Protein AF-A0A354X0E5-F1 (afdb_monomer_lite)

Structure (mmCIF, N/CA/C/O backbone):
data_AF-A0A354X0E5-F1
#
_entry.id   AF-A0A354X0E5-F1
#
loop_
_atom_site.group_PDB
_atom_site.id
_atom_site.type_symbol
_atom_site.label_atom_id
_atom_site.label_alt_id
_atom_site.label_comp_id
_atom_site.label_asym_id
_atom_site.label_entity_id
_atom_site.label_seq_id
_atom_site.pdbx_PDB_ins_code
_atom_site.Cartn_x
_atom_site.Cartn_y
_atom_site.Cartn_z
_atom_site.occupancy
_atom_site.B_iso_or_equiv
_atom_site.auth_seq_id
_atom_site.auth_comp_id
_atom_site.auth_asym_id
_atom_site.auth_atom_id
_atom_site.pdbx_PDB_model_num
ATOM 1 N N . ALA A 1 1 ? -21.606 -10.230 4.365 1.00 94.19 1 ALA A N 1
ATOM 2 C CA . ALA A 1 1 ? -21.604 -9.559 5.684 1.00 94.19 1 ALA A CA 1
ATOM 3 C C . ALA A 1 1 ? -23.021 -9.266 6.196 1.00 94.19 1 ALA A C 1
ATOM 5 O O . ALA A 1 1 ? -23.447 -9.938 7.123 1.00 94.19 1 ALA A O 1
ATOM 6 N N . LYS A 1 2 ? -23.786 -8.351 5.573 1.00 97.00 2 LYS A N 1
ATOM 7 C CA . LYS A 1 2 ? -25.118 -7.911 6.057 1.00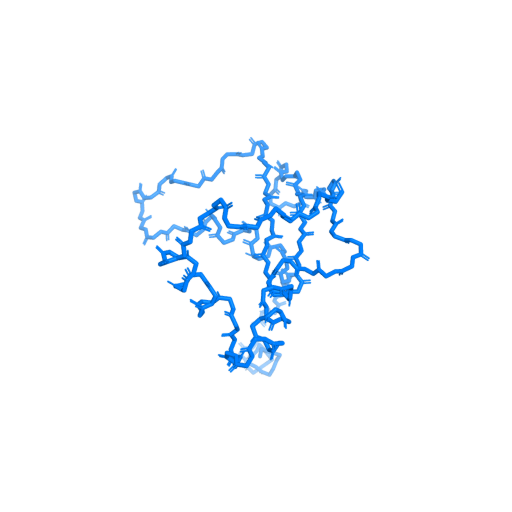 97.00 2 LYS A CA 1
ATOM 8 C C . LYS A 1 2 ? -26.117 -9.050 6.332 1.00 97.00 2 LYS A C 1
ATOM 10 O O . LYS A 1 2 ? -26.686 -9.103 7.415 1.00 97.00 2 LYS A O 1
ATOM 15 N N . GLY A 1 3 ? -26.274 -9.99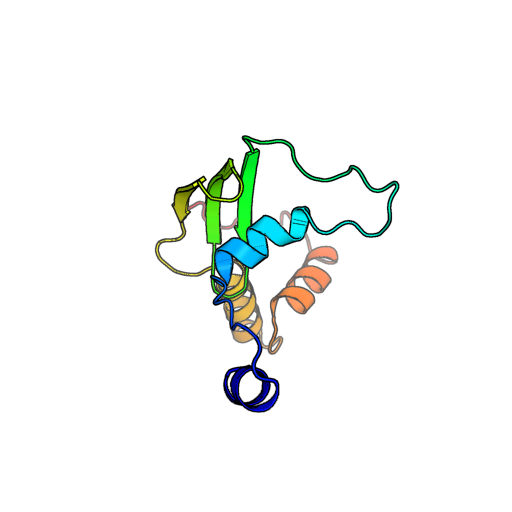0 5.393 1.00 98.12 3 GLY A N 1
ATOM 16 C CA . GLY A 1 3 ? -27.178 -11.137 5.570 1.00 98.12 3 GLY A CA 1
ATOM 17 C C . GLY A 1 3 ? -26.808 -12.038 6.755 1.00 98.12 3 GLY A C 1
ATOM 18 O O . GLY A 1 3 ? -27.683 -12.428 7.518 1.00 98.12 3 GLY A O 1
ATOM 19 N N . PHE A 1 4 ? -25.512 -12.300 6.963 1.00 97.62 4 PHE A N 1
ATOM 20 C CA . PHE A 1 4 ? -25.031 -13.088 8.105 1.00 97.62 4 PHE A CA 1
ATOM 21 C C . PHE A 1 4 ? -25.298 -12.392 9.442 1.00 97.62 4 PHE A C 1
ATOM 23 O O . PHE A 1 4 ? -25.820 -13.026 10.352 1.00 97.62 4 PHE A O 1
ATOM 30 N N . ALA A 1 5 ? -24.993 -11.095 9.548 1.00 98.19 5 ALA A N 1
ATOM 31 C CA . ALA A 1 5 ? -25.243 -10.329 10.768 1.00 98.19 5 ALA A CA 1
ATOM 32 C C . ALA A 1 5 ? -26.737 -10.321 11.137 1.00 98.19 5 ALA A C 1
ATOM 34 O O . ALA A 1 5 ? -27.096 -10.576 12.285 1.00 98.19 5 ALA A O 1
ATOM 35 N N . SER A 1 6 ? -27.606 -10.126 10.137 1.00 98.06 6 SER A N 1
ATOM 36 C CA . SER A 1 6 ? -29.059 -10.162 10.322 1.00 98.06 6 SER A CA 1
ATOM 37 C C . SER A 1 6 ? -29.567 -11.540 10.750 1.00 98.06 6 SER A C 1
ATOM 39 O O . SER A 1 6 ? -30.406 -11.612 11.639 1.00 98.06 6 SER A O 1
ATOM 41 N N . ALA A 1 7 ? -29.084 -12.626 10.138 1.00 98.44 7 ALA A N 1
ATOM 42 C CA . ALA A 1 7 ? -29.526 -13.980 10.475 1.00 98.44 7 ALA A CA 1
ATOM 43 C C . ALA A 1 7 ? -29.075 -14.407 11.883 1.00 98.44 7 ALA A C 1
ATOM 45 O O . ALA A 1 7 ? -29.813 -15.071 12.607 1.00 98.44 7 ALA A O 1
ATOM 46 N N . LEU A 1 8 ? -27.867 -14.004 12.280 1.00 98.12 8 LEU A N 1
ATOM 47 C CA . LEU A 1 8 ? -27.259 -14.368 13.560 1.00 98.12 8 LEU A CA 1
ATOM 48 C C . LEU A 1 8 ? -27.626 -13.420 14.709 1.00 98.12 8 LEU A C 1
ATOM 50 O O . LEU A 1 8 ? -27.247 -13.692 15.842 1.00 98.12 8 LEU A O 1
ATOM 54 N N . HIS A 1 9 ? -28.362 -12.335 14.440 1.00 97.38 9 HIS A N 1
ATOM 55 C CA . HIS A 1 9 ? -28.704 -11.301 15.426 1.00 97.38 9 HIS A CA 1
ATOM 56 C C . HIS A 1 9 ? -27.465 -10.703 16.118 1.00 97.38 9 HIS A C 1
ATOM 58 O O . HIS A 1 9 ? -27.484 -10.406 17.312 1.00 97.38 9 HIS A O 1
ATOM 64 N N . ILE A 1 10 ? -26.380 -10.525 15.359 1.00 98.19 10 ILE A N 1
ATOM 65 C CA . ILE A 1 10 ? -25.129 -9.931 15.846 1.00 98.19 10 ILE A CA 1
ATOM 66 C C . ILE A 1 10 ? -24.894 -8.550 15.222 1.00 98.19 10 ILE A C 1
ATOM 68 O O . ILE A 1 10 ? -25.344 -8.300 14.099 1.00 98.19 10 ILE A O 1
ATOM 72 N N . PRO A 1 11 ? -24.164 -7.651 15.908 1.00 97.75 11 PRO A N 1
ATOM 73 C CA . PRO A 1 11 ? -23.789 -6.360 15.346 1.00 97.75 11 PRO A CA 1
ATOM 74 C C . PRO A 1 11 ? -22.961 -6.499 14.062 1.00 97.75 11 PRO A C 1
ATOM 76 O O . PRO A 1 11 ? -22.126 -7.395 13.934 1.00 97.75 11 PRO A O 1
ATOM 79 N N . LEU A 1 12 ? -23.157 -5.566 13.129 1.00 97.69 12 LEU A N 1
ATOM 80 C CA . LEU A 1 12 ? -22.293 -5.380 11.966 1.00 97.69 12 LEU A CA 1
ATOM 81 C C . LEU A 1 12 ? -21.421 -4.143 12.189 1.00 97.69 12 LEU A C 1
ATOM 83 O O . LEU A 1 12 ? -21.952 -3.062 12.426 1.00 97.69 12 LEU A O 1
ATOM 87 N N . ILE A 1 13 ? -20.103 -4.303 12.071 1.00 96.06 13 ILE A N 1
ATOM 88 C CA . ILE A 1 13 ? -19.138 -3.201 12.143 1.00 96.06 13 ILE A CA 1
ATOM 89 C C . ILE A 1 13 ? -18.621 -2.928 10.732 1.00 96.06 13 ILE A C 1
ATOM 91 O O . ILE A 1 13 ? -18.112 -3.830 10.065 1.00 96.06 13 ILE A O 1
ATOM 95 N N . GLU A 1 14 ? -18.778 -1.692 10.268 1.00 95.38 14 GLU A N 1
ATOM 96 C CA . GLU A 1 14 ? -18.210 -1.239 9.001 1.00 95.38 14 GLU A CA 1
ATOM 97 C C . GLU A 1 14 ? -16.742 -0.854 9.196 1.00 95.38 14 GLU A C 1
ATOM 99 O O . GLU A 1 14 ? -16.369 -0.266 10.209 1.00 95.38 14 GLU A O 1
ATOM 104 N N . VAL A 1 15 ? -15.901 -1.202 8.223 1.00 94.62 15 VAL A N 1
ATOM 105 C CA . VAL A 1 15 ? -14.455 -0.976 8.291 1.00 94.62 15 VAL A CA 1
ATOM 106 C C . VAL A 1 15 ? -14.019 -0.210 7.052 1.00 94.62 15 VAL A C 1
ATOM 108 O O . VAL A 1 15 ? -14.321 -0.606 5.924 1.00 94.62 15 VAL A O 1
ATOM 111 N N . ASN A 1 16 ? -13.286 0.883 7.257 1.00 94.75 16 ASN A N 1
ATOM 112 C CA . ASN A 1 16 ? -12.649 1.607 6.167 1.00 94.75 16 ASN A CA 1
ATOM 113 C C . ASN A 1 16 ? -11.475 0.781 5.615 1.00 94.75 16 ASN A C 1
ATOM 115 O O . ASN A 1 16 ? -10.569 0.396 6.354 1.00 94.75 16 ASN A O 1
ATOM 119 N N . HIS A 1 17 ? -11.483 0.539 4.303 1.00 94.44 17 HIS A N 1
ATOM 120 C CA . HIS A 1 17 ? -10.484 -0.280 3.617 1.00 94.44 17 HIS A CA 1
ATOM 121 C C . HIS A 1 17 ? -9.037 0.194 3.840 1.00 94.44 17 HIS A C 1
ATOM 123 O O . HIS A 1 17 ? -8.160 -0.625 4.097 1.00 94.44 17 HIS A O 1
ATOM 129 N N . LEU A 1 18 ? -8.782 1.506 3.777 1.00 93.94 18 LEU A N 1
ATOM 130 C CA . LEU A 1 18 ? -7.431 2.062 3.909 1.00 93.94 18 LEU A CA 1
ATOM 131 C C . LEU A 1 18 ? -6.961 2.084 5.362 1.00 93.94 18 LEU A C 1
ATOM 133 O O . LEU A 1 18 ? -5.807 1.766 5.632 1.00 93.94 18 LEU A O 1
ATOM 137 N N . GLN A 1 19 ? -7.861 2.370 6.307 1.00 94.69 19 GLN A N 1
ATOM 138 C CA . GLN A 1 19 ? -7.538 2.238 7.731 1.00 94.69 19 GLN A CA 1
ATOM 139 C C . GLN A 1 19 ? -7.184 0.789 8.077 1.00 94.69 19 GLN A C 1
ATOM 141 O O . GLN A 1 19 ? -6.236 0.561 8.821 1.00 94.69 19 GLN A O 1
ATOM 146 N N . ALA A 1 20 ? -7.882 -0.193 7.496 1.00 95.06 20 ALA A N 1
ATOM 147 C CA . ALA A 1 20 ? -7.551 -1.602 7.686 1.00 95.06 20 ALA A CA 1
ATOM 148 C C . ALA A 1 20 ? -6.150 -1.956 7.157 1.00 95.06 20 ALA A C 1
ATOM 150 O O . ALA A 1 20 ? -5.433 -2.688 7.832 1.00 95.06 20 ALA A O 1
ATOM 151 N N . HIS A 1 21 ? -5.725 -1.405 6.011 1.00 96.06 21 HIS A N 1
ATOM 152 C CA . HIS A 1 21 ? -4.351 -1.583 5.507 1.00 96.06 21 HIS A CA 1
ATOM 153 C C . HIS A 1 21 ? -3.301 -1.038 6.474 1.00 96.06 21 HIS A C 1
ATOM 155 O O . HIS A 1 21 ? -2.315 -1.712 6.758 1.00 96.06 21 HIS A O 1
ATOM 161 N N . VAL A 1 22 ? -3.518 0.159 7.026 1.00 96.31 22 VAL A N 1
ATOM 162 C CA . VAL A 1 22 ? -2.607 0.735 8.028 1.00 96.31 22 VAL A CA 1
ATOM 163 C C . VAL A 1 22 ? -2.574 -0.142 9.282 1.00 96.31 22 VAL A C 1
ATOM 165 O O . VAL A 1 22 ? -1.497 -0.492 9.767 1.00 96.31 22 VAL A O 1
ATOM 168 N N . LEU A 1 23 ? -3.746 -0.539 9.784 1.00 95.94 23 LEU A N 1
ATOM 169 C CA . LEU A 1 23 ? -3.886 -1.315 11.016 1.00 95.94 23 LEU A CA 1
ATOM 170 C C . LEU A 1 23 ? -3.482 -2.787 10.876 1.00 95.94 23 LEU A C 1
ATOM 172 O O . LEU A 1 23 ? -3.307 -3.450 11.894 1.00 95.94 23 LEU A O 1
ATOM 176 N N . ALA A 1 24 ? -3.262 -3.295 9.661 1.00 95.19 24 ALA A N 1
ATOM 177 C CA . ALA A 1 24 ? -2.743 -4.645 9.448 1.00 95.19 24 ALA A CA 1
ATOM 178 C C . ALA A 1 24 ? -1.388 -4.864 10.147 1.00 95.19 24 ALA A C 1
ATOM 180 O O . ALA A 1 24 ? -1.134 -5.951 10.653 1.00 95.19 24 ALA A O 1
ATOM 181 N N . HIS A 1 25 ? -0.573 -3.810 10.282 1.00 94.62 25 HIS A N 1
ATOM 182 C CA . HIS A 1 25 ? 0.694 -3.834 11.028 1.00 94.62 25 HIS A CA 1
ATOM 183 C C . HIS A 1 25 ? 0.525 -4.089 12.535 1.00 94.62 25 HIS A C 1
ATOM 185 O O . HIS A 1 25 ? 1.517 -4.294 13.226 1.00 94.62 25 HIS A O 1
ATOM 191 N N . PHE A 1 26 ? -0.705 -4.033 13.058 1.00 95.31 26 PHE A N 1
ATOM 192 C CA . PHE A 1 26 ? -1.031 -4.324 14.456 1.00 95.31 26 PHE A CA 1
ATOM 193 C C . PHE A 1 26 ? -1.543 -5.753 14.674 1.00 95.31 26 PHE A C 1
ATOM 195 O O . PHE A 1 26 ? -1.807 -6.131 15.817 1.00 95.31 26 PHE A O 1
ATOM 202 N N . ILE A 1 27 ? -1.696 -6.548 13.608 1.00 95.00 27 ILE A N 1
ATOM 203 C CA . ILE A 1 27 ? -2.012 -7.972 13.728 1.00 95.00 27 ILE A CA 1
ATOM 204 C C . ILE A 1 27 ? -0.792 -8.668 14.329 1.00 95.00 27 ILE A C 1
ATOM 206 O O . ILE A 1 27 ? 0.319 -8.515 13.830 1.00 95.00 27 ILE A O 1
ATOM 210 N N . LYS A 1 28 ? -1.018 -9.410 15.413 1.00 95.38 28 LYS A N 1
ATOM 211 C CA . LYS A 1 28 ? 0.000 -10.233 16.061 1.00 95.38 28 LYS A CA 1
ATOM 212 C C . LYS A 1 28 ? -0.035 -11.640 15.491 1.00 95.38 28 LYS A C 1
ATOM 214 O O . LYS A 1 28 ? -1.118 -12.225 15.417 1.00 95.38 28 LYS A O 1
ATOM 219 N N . GLU A 1 29 ? 1.120 -12.183 15.129 1.00 93.25 29 GLU A N 1
ATOM 220 C CA . GLU A 1 29 ? 1.215 -13.586 14.702 1.00 93.25 29 GLU A CA 1
ATOM 221 C C . GLU A 1 29 ? 1.054 -14.551 15.887 1.00 93.25 29 GLU A C 1
ATOM 223 O O . GLU A 1 29 ? 0.379 -15.576 15.772 1.00 93.25 29 GLU A O 1
ATOM 228 N N . ASP A 1 30 ? 1.599 -14.186 17.049 1.00 95.12 30 ASP A N 1
ATOM 229 C CA . ASP A 1 30 ? 1.447 -14.911 18.308 1.00 95.12 30 ASP A CA 1
ATOM 230 C C . ASP A 1 30 ? 1.463 -13.962 19.527 1.00 95.12 30 ASP A C 1
ATOM 232 O O . ASP A 1 30 ? 1.458 -12.736 19.398 1.00 95.12 30 ASP A O 1
ATOM 236 N N . ALA A 1 31 ? 1.407 -14.520 20.741 1.00 92.94 31 ALA A N 1
ATOM 237 C CA . ALA A 1 31 ? 1.369 -13.729 21.974 1.00 92.94 31 ALA A CA 1
ATOM 238 C C . ALA A 1 31 ? 2.677 -12.959 22.255 1.00 92.94 31 ALA A C 1
ATOM 240 O O . ALA A 1 31 ? 2.646 -11.927 22.934 1.00 92.94 31 ALA A O 1
ATOM 241 N N . GLU A 1 32 ? 3.799 -13.445 21.727 1.00 95.38 32 GLU A N 1
ATOM 242 C CA . GLU A 1 32 ? 5.141 -12.903 21.935 1.00 95.38 32 GLU A CA 1
ATOM 243 C C . GLU A 1 32 ? 5.535 -11.889 20.851 1.00 95.38 32 GLU A C 1
ATOM 245 O O . GLU A 1 32 ? 6.479 -11.122 21.041 1.00 95.38 32 GLU A O 1
ATOM 250 N N . ASP A 1 33 ? 4.787 -11.814 19.749 1.00 95.06 33 ASP A N 1
ATOM 251 C CA . ASP A 1 33 ? 4.939 -10.777 18.736 1.00 95.06 33 ASP A CA 1
ATOM 252 C C . ASP A 1 33 ? 4.650 -9.381 19.327 1.00 95.06 33 ASP A C 1
ATOM 254 O O . ASP A 1 33 ? 3.535 -9.040 19.746 1.00 95.06 33 ASP A O 1
ATOM 258 N N . GLN A 1 34 ? 5.702 -8.564 19.370 1.00 93.19 34 GLN A N 1
ATOM 259 C CA . GLN A 1 34 ? 5.684 -7.166 19.803 1.00 93.19 34 GLN A CA 1
ATOM 260 C C . GLN A 1 34 ? 6.232 -6.226 18.716 1.00 93.19 34 GLN A C 1
ATOM 262 O O . GLN A 1 34 ? 6.671 -5.116 19.025 1.00 93.19 34 GLN A O 1
ATOM 267 N N . ASN A 1 35 ? 6.253 -6.658 17.450 1.00 94.12 35 ASN A N 1
ATOM 268 C CA . ASN A 1 35 ? 6.843 -5.904 16.339 1.00 94.12 35 ASN A CA 1
ATOM 269 C C . ASN A 1 35 ? 5.903 -4.830 15.752 1.00 94.12 35 ASN A C 1
ATOM 271 O O . ASN A 1 35 ? 6.132 -4.298 14.666 1.00 94.12 35 ASN A O 1
ATOM 275 N N . GLN A 1 36 ? 4.826 -4.496 16.458 1.00 95.75 36 GLN A N 1
ATOM 276 C CA . GLN A 1 36 ? 3.872 -3.491 16.009 1.00 95.75 36 GLN A CA 1
ATOM 277 C C . GLN A 1 36 ? 4.484 -2.084 16.146 1.00 95.75 36 GLN A C 1
ATOM 279 O O . GLN A 1 36 ? 5.162 -1.787 17.139 1.00 95.75 36 GLN A O 1
ATOM 284 N N . PRO A 1 37 ? 4.235 -1.177 15.185 1.00 96.00 37 PRO A N 1
ATOM 285 C CA . PRO A 1 37 ? 4.759 0.178 15.252 1.00 96.00 37 PRO A CA 1
ATOM 286 C C . PRO A 1 37 ? 4.167 0.936 16.446 1.00 96.00 37 PRO A C 1
ATOM 288 O O . PRO A 1 37 ? 2.982 0.828 16.768 1.00 96.00 37 PRO A O 1
ATOM 291 N N . ARG A 1 38 ? 4.994 1.754 17.102 1.00 97.00 38 ARG A N 1
ATOM 292 C CA . ARG A 1 38 ? 4.530 2.660 18.161 1.00 97.00 38 ARG A CA 1
ATOM 293 C C . ARG A 1 38 ? 4.014 3.954 17.550 1.00 97.00 38 ARG A C 1
ATOM 295 O O . ARG A 1 38 ? 4.626 4.491 16.633 1.00 97.00 38 ARG A O 1
ATOM 302 N N . PHE A 1 39 ? 2.922 4.477 18.093 1.00 97.06 39 PHE A N 1
ATOM 303 C CA . PHE A 1 39 ? 2.434 5.798 17.714 1.00 97.06 39 PHE A CA 1
ATOM 304 C C . PHE A 1 39 ? 3.304 6.929 18.311 1.00 97.06 39 PHE A C 1
ATOM 306 O O . PHE A 1 39 ? 3.817 6.768 19.423 1.00 97.06 39 PHE A O 1
ATOM 313 N N . PRO A 1 40 ? 3.403 8.093 17.639 1.00 97.69 40 PRO A N 1
ATOM 314 C CA . PRO A 1 40 ? 3.019 8.303 16.246 1.00 97.69 40 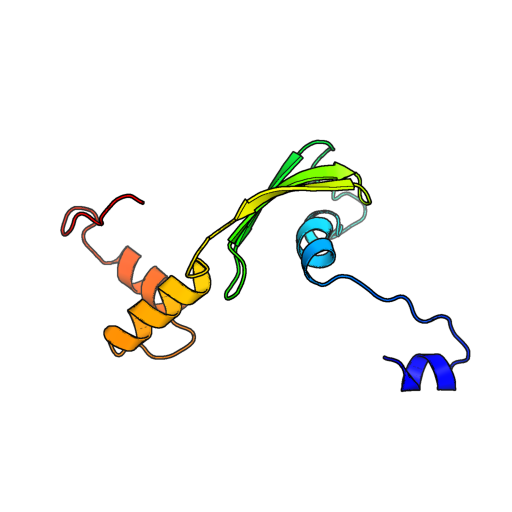PRO A CA 1
ATOM 315 C C . PRO A 1 40 ? 4.042 7.671 15.287 1.00 97.69 40 PRO A C 1
ATOM 317 O O . PRO A 1 40 ? 5.236 7.650 15.582 1.00 97.69 40 PRO A O 1
ATOM 320 N N . PHE A 1 41 ? 3.594 7.211 14.119 1.00 97.81 41 PHE A N 1
ATOM 321 C CA . PHE A 1 41 ? 4.487 6.724 13.061 1.00 97.81 41 PHE A CA 1
ATOM 322 C C . PHE A 1 41 ? 4.064 7.215 11.677 1.00 97.81 41 PHE A C 1
ATOM 324 O O . PHE A 1 41 ? 2.937 7.666 11.468 1.00 97.81 41 PHE A O 1
ATOM 331 N N . LEU A 1 42 ? 4.993 7.128 10.725 1.00 97.81 42 LEU A N 1
ATOM 332 C CA . LEU A 1 42 ? 4.738 7.424 9.322 1.00 97.81 42 LEU A CA 1
ATOM 333 C C . LEU A 1 42 ? 4.411 6.127 8.580 1.00 97.81 42 LEU A C 1
ATOM 335 O O . LEU A 1 42 ? 5.180 5.170 8.643 1.00 97.81 42 LEU A O 1
ATOM 339 N N . CYS A 1 43 ? 3.291 6.102 7.866 1.00 97.62 43 CYS A N 1
ATOM 340 C CA . CYS A 1 43 ? 2.886 4.988 7.022 1.00 97.62 43 CYS A CA 1
ATOM 341 C C . CYS A 1 43 ? 2.969 5.398 5.552 1.00 97.62 43 CYS A C 1
ATOM 343 O O . CYS A 1 43 ? 2.382 6.402 5.144 1.00 97.62 43 CYS A O 1
ATOM 345 N N . LEU A 1 44 ? 3.688 4.605 4.760 1.00 97.62 44 LEU A N 1
ATOM 346 C CA . LEU A 1 44 ? 3.657 4.682 3.307 1.00 97.62 44 LEU A CA 1
ATOM 347 C C . LEU A 1 44 ? 2.673 3.620 2.800 1.00 97.62 44 LEU A C 1
ATOM 349 O O . LEU A 1 44 ? 2.982 2.430 2.802 1.00 97.62 44 LEU A O 1
ATOM 353 N N . LEU A 1 45 ? 1.482 4.048 2.385 1.00 97.00 45 LEU A N 1
ATOM 354 C CA . LEU A 1 45 ? 0.452 3.163 1.850 1.00 97.00 45 LEU A CA 1
ATOM 355 C C . LEU A 1 45 ? 0.598 3.108 0.330 1.00 97.00 45 LEU A C 1
ATOM 357 O O . LEU A 1 45 ? 0.235 4.058 -0.366 1.00 97.00 45 LEU A O 1
ATOM 361 N N . VAL A 1 46 ? 1.120 1.989 -0.175 1.00 96.19 46 VAL A N 1
ATOM 362 C CA . VAL A 1 46 ? 1.309 1.740 -1.610 1.00 96.19 46 VAL A CA 1
ATOM 363 C C . VAL A 1 46 ? 0.568 0.475 -2.014 1.00 96.19 46 VAL A C 1
ATOM 365 O O . VAL A 1 46 ? 0.835 -0.606 -1.499 1.00 96.19 46 VAL A O 1
ATOM 368 N N . SER A 1 47 ? -0.366 0.611 -2.947 1.00 93.06 47 SER A N 1
ATOM 369 C CA . SER A 1 47 ? -1.138 -0.489 -3.520 1.00 93.06 47 SER A CA 1
ATOM 370 C C . SER A 1 47 ? -1.317 -0.282 -5.029 1.00 93.06 47 SER A C 1
ATOM 372 O O . SER A 1 47 ? -0.768 0.655 -5.613 1.00 93.06 47 SER A O 1
ATOM 374 N N . GLY A 1 48 ? -2.116 -1.142 -5.666 1.00 92.00 48 GLY A N 1
ATOM 375 C CA . GLY A 1 48 ? -2.550 -0.935 -7.049 1.00 92.00 48 GLY A CA 1
ATOM 376 C C . GLY A 1 48 ? -3.344 0.357 -7.260 1.00 92.00 48 GLY A C 1
ATOM 377 O O . GLY A 1 48 ? -3.253 0.930 -8.330 1.00 92.00 48 GLY A O 1
ATOM 378 N N . GLY A 1 49 ? -4.089 0.833 -6.256 1.00 93.50 49 GLY A N 1
ATOM 379 C CA . GLY A 1 49 ? -4.975 2.001 -6.385 1.00 93.50 49 GLY A CA 1
ATOM 380 C C . GLY A 1 49 ? -4.669 3.150 -5.427 1.00 93.50 49 GLY A C 1
ATOM 381 O O . GLY A 1 49 ? -5.392 4.142 -5.407 1.00 93.50 49 GLY A O 1
ATOM 382 N N . ASN A 1 50 ? -3.635 3.027 -4.592 1.00 96.56 50 ASN A N 1
ATOM 383 C CA . ASN A 1 50 ? -3.303 4.033 -3.593 1.00 96.56 50 ASN A CA 1
ATOM 384 C C . ASN A 1 50 ? -1.794 4.250 -3.514 1.00 96.56 50 ASN A C 1
ATOM 386 O O . ASN A 1 50 ? -0.997 3.317 -3.577 1.00 96.56 50 ASN A O 1
ATOM 390 N N . SER A 1 51 ? -1.397 5.504 -3.348 1.00 97.12 51 SER A N 1
ATOM 391 C CA . SER A 1 51 ? -0.027 5.903 -3.032 1.00 97.12 51 SER A CA 1
ATOM 392 C C . SER A 1 51 ? -0.111 7.130 -2.138 1.00 97.12 51 SER A C 1
ATOM 394 O O . SER A 1 51 ? -0.406 8.222 -2.619 1.00 97.12 51 SER A O 1
ATOM 396 N N . GLN A 1 52 ? 0.024 6.919 -0.828 1.00 97.69 52 GLN A N 1
ATOM 397 C CA . GLN A 1 52 ? -0.212 7.926 0.207 1.00 97.69 52 GLN A CA 1
ATOM 398 C C . GLN A 1 52 ? 0.870 7.883 1.287 1.00 97.69 52 GLN A C 1
ATOM 400 O O . GLN A 1 52 ? 1.364 6.817 1.649 1.00 97.69 52 GLN A O 1
ATOM 405 N N . ILE A 1 53 ? 1.188 9.052 1.836 1.00 98.06 53 ILE A N 1
ATOM 406 C CA . ILE A 1 53 ? 2.009 9.227 3.031 1.00 98.06 53 ILE A CA 1
ATOM 407 C C . ILE A 1 53 ? 1.079 9.686 4.151 1.00 98.06 53 ILE A C 1
ATOM 409 O O . ILE A 1 53 ? 0.424 10.725 4.036 1.00 98.06 53 ILE A O 1
ATOM 413 N N . ILE A 1 54 ? 1.017 8.907 5.227 1.00 98.31 54 ILE A N 1
ATOM 414 C CA . ILE A 1 54 ? 0.045 9.074 6.307 1.00 98.31 54 ILE A CA 1
ATOM 415 C C . ILE A 1 54 ? 0.784 9.202 7.638 1.00 98.31 54 ILE A C 1
ATOM 417 O O . ILE A 1 54 ? 1.588 8.341 7.992 1.00 98.31 54 ILE A O 1
ATOM 421 N N . VAL A 1 55 ? 0.497 10.256 8.400 1.00 98.44 55 VAL A N 1
ATOM 422 C CA . VAL A 1 55 ? 0.914 10.383 9.801 1.00 98.44 55 VAL A CA 1
ATOM 423 C C . VAL A 1 55 ? -0.132 9.700 10.669 1.00 98.44 55 VAL A C 1
ATOM 425 O O . VAL A 1 55 ? -1.271 10.151 10.765 1.00 98.44 55 VAL A O 1
ATOM 428 N N . VAL A 1 56 ? 0.254 8.603 11.309 1.00 98.19 56 VAL A N 1
ATOM 429 C CA . VAL A 1 56 ? -0.628 7.785 12.140 1.00 98.19 56 VAL A CA 1
ATOM 430 C C . VAL A 1 56 ? -0.355 8.121 13.601 1.00 98.19 56 VAL A C 1
ATOM 432 O O . VAL A 1 56 ? 0.664 7.715 14.159 1.00 98.19 56 VAL A O 1
ATOM 435 N N . LYS A 1 57 ? -1.251 8.884 14.229 1.00 98.19 57 LYS A N 1
ATOM 436 C CA . LYS A 1 57 ? -1.111 9.329 15.627 1.00 98.19 57 LYS A CA 1
ATOM 437 C C . LYS A 1 57 ? -1.794 8.388 16.611 1.00 98.19 57 LYS A C 1
ATOM 439 O O . LYS A 1 57 ? -1.375 8.288 17.759 1.00 98.19 57 LYS A O 1
ATOM 444 N N . SER A 1 58 ? -2.844 7.703 16.172 1.00 96.94 58 SER A N 1
ATOM 445 C CA . SER A 1 58 ? -3.518 6.645 16.922 1.00 96.94 58 SER A CA 1
ATOM 446 C C . SER A 1 58 ? -4.303 5.743 15.967 1.00 96.94 58 SER A C 1
ATOM 448 O O . SER A 1 58 ? -4.353 5.990 14.763 1.00 96.94 58 SER A O 1
ATOM 450 N N . VAL A 1 59 ? -4.979 4.725 16.503 1.00 94.62 59 VAL A N 1
ATOM 451 C CA . VAL A 1 59 ? -5.904 3.886 15.720 1.00 94.62 59 VAL A CA 1
ATOM 452 C C . VAL A 1 59 ? -7.101 4.663 15.150 1.00 94.62 59 VAL A C 1
ATOM 454 O O . VAL A 1 59 ? -7.739 4.180 14.219 1.00 94.62 59 VAL A O 1
ATOM 457 N N . TYR A 1 60 ? -7.402 5.853 15.685 1.00 93.88 60 TYR A N 1
ATOM 458 C CA . TYR A 1 60 ? -8.531 6.692 15.263 1.00 93.88 60 TYR A CA 1
ATOM 459 C C . TYR A 1 60 ? -8.103 7.977 14.543 1.00 93.88 60 TYR A C 1
ATOM 461 O O . TYR A 1 60 ? -8.926 8.597 13.875 1.00 93.88 60 TYR A O 1
ATOM 469 N N . GLU A 1 61 ? -6.838 8.385 14.673 1.00 97.00 61 GLU A N 1
ATOM 470 C CA . GLU A 1 61 ? -6.324 9.648 14.138 1.00 97.00 61 GLU A CA 1
ATOM 471 C C . GLU A 1 61 ? -5.186 9.377 13.148 1.00 97.00 61 GLU A C 1
ATOM 473 O O . GLU A 1 61 ? -4.075 8.989 13.530 1.00 97.00 61 GLU A O 1
ATOM 478 N N . MET A 1 62 ? -5.497 9.567 11.865 1.00 97.38 62 MET A N 1
ATOM 479 C CA . MET A 1 62 ? -4.613 9.320 10.729 1.00 97.38 62 MET A CA 1
ATOM 480 C C . MET A 1 62 ? -4.732 10.481 9.742 1.00 97.38 62 MET A C 1
ATOM 482 O O . MET A 1 62 ? -5.795 10.679 9.154 1.00 97.38 62 MET A O 1
ATOM 486 N N . ASP A 1 63 ? -3.643 11.216 9.540 1.00 97.88 63 ASP A N 1
ATOM 487 C CA . ASP A 1 63 ? -3.606 12.383 8.660 1.00 97.88 63 ASP A CA 1
ATOM 488 C C . ASP A 1 63 ? -2.846 12.052 7.376 1.00 97.88 63 ASP A C 1
ATOM 490 O O . ASP A 1 63 ? -1.660 11.723 7.411 1.00 97.88 63 ASP A O 1
ATOM 494 N N . ILE A 1 64 ? -3.505 12.162 6.222 1.00 97.56 64 ILE A N 1
ATOM 495 C CA . ILE A 1 64 ? -2.832 12.054 4.922 1.00 97.56 64 ILE A CA 1
ATOM 496 C C . ILE A 1 64 ? -2.063 13.357 4.686 1.00 97.56 64 ILE A C 1
ATOM 498 O O . ILE A 1 64 ? -2.668 14.418 4.545 1.00 97.56 64 ILE A O 1
ATOM 502 N N . ILE A 1 65 ? -0.734 13.275 4.624 1.00 98.00 65 ILE A N 1
ATOM 503 C CA . ILE A 1 65 ? 0.151 14.430 4.397 1.00 98.00 65 ILE A CA 1
ATOM 504 C C . ILE A 1 65 ? 0.703 14.494 2.968 1.00 98.00 65 ILE A C 1
ATOM 506 O O . ILE A 1 65 ? 1.304 15.491 2.580 1.00 98.00 65 ILE A O 1
ATOM 510 N N . GLY A 1 66 ? 0.492 13.443 2.176 1.00 97.62 66 GLY A N 1
ATOM 511 C CA . GLY A 1 66 ? 0.833 13.406 0.759 1.00 97.62 66 GLY A CA 1
ATOM 512 C C . GLY A 1 66 ? 0.113 12.264 0.054 1.00 97.62 66 GLY A C 1
ATOM 513 O O . GLY A 1 66 ? -0.137 11.220 0.653 1.00 97.62 66 GLY A O 1
ATOM 514 N N . GLN A 1 67 ? -0.227 12.458 -1.215 1.00 96.88 67 GLN A N 1
ATOM 515 C CA . GLN A 1 67 ? -0.797 11.418 -2.066 1.00 96.88 67 GLN A CA 1
ATOM 516 C C . GLN A 1 67 ? -0.426 11.661 -3.525 1.00 96.88 67 GLN A C 1
ATOM 518 O O . GLN A 1 67 ? -0.132 12.798 -3.897 1.00 96.88 67 GLN A O 1
ATOM 523 N N . THR A 1 68 ? -0.449 10.603 -4.334 1.00 95.44 68 THR A N 1
ATOM 524 C CA . THR A 1 68 ? -0.345 10.752 -5.790 1.00 95.44 68 THR A CA 1
ATOM 525 C C . THR A 1 68 ? -1.460 11.662 -6.323 1.00 95.44 68 THR A C 1
ATOM 527 O O . THR A 1 68 ? -2.567 11.687 -5.777 1.00 95.44 68 THR A O 1
ATOM 530 N N . ILE A 1 69 ? -1.152 12.427 -7.369 1.00 95.25 69 ILE A N 1
ATOM 531 C CA . ILE A 1 69 ? -2.118 13.257 -8.106 1.00 95.25 69 ILE A CA 1
ATOM 532 C C . ILE A 1 69 ? -2.577 12.587 -9.409 1.00 95.25 69 ILE A C 1
ATOM 534 O O . ILE A 1 69 ? -3.486 13.096 -10.064 1.00 95.25 69 ILE A O 1
ATOM 538 N N . ASP A 1 70 ? -1.947 11.469 -9.775 1.00 93.88 70 ASP A N 1
ATOM 539 C CA . ASP A 1 70 ? -2.177 10.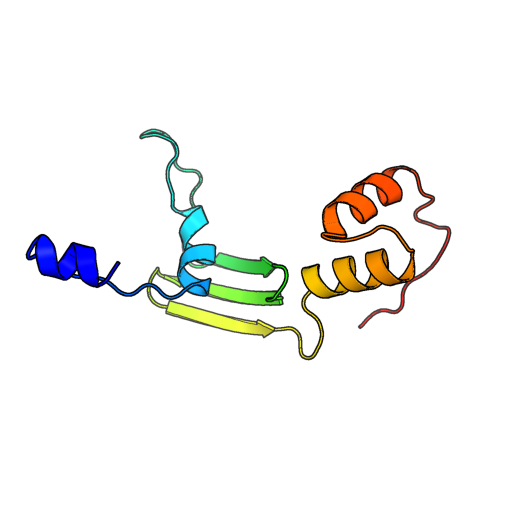716 -11.001 1.00 93.88 70 ASP A CA 1
ATOM 540 C C . ASP A 1 70 ? -2.225 9.202 -10.717 1.00 93.88 70 ASP A C 1
ATOM 542 O O . ASP A 1 70 ? -3.171 8.726 -10.086 1.00 93.88 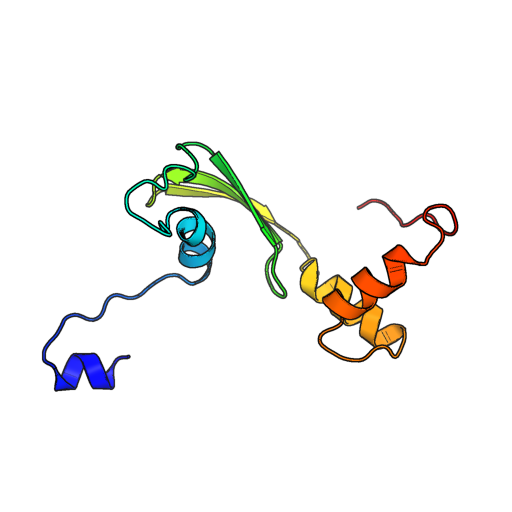70 ASP A O 1
ATOM 546 N N . ASP A 1 71 ? -1.231 8.443 -11.171 1.00 93.25 71 ASP A N 1
ATOM 547 C CA . ASP A 1 71 ? -1.190 6.995 -11.056 1.00 93.25 71 ASP A CA 1
ATOM 548 C C . ASP A 1 71 ? -0.682 6.587 -9.667 1.00 93.25 71 ASP A C 1
ATOM 550 O O . ASP A 1 71 ? 0.280 7.140 -9.120 1.00 93.25 71 ASP A O 1
ATOM 554 N N . ALA A 1 72 ? -1.307 5.566 -9.081 1.00 96.19 72 ALA A N 1
ATOM 555 C CA . ALA A 1 72 ? -0.701 4.862 -7.958 1.00 96.19 72 ALA A CA 1
ATOM 556 C C . ALA A 1 72 ? 0.526 4.072 -8.439 1.00 96.19 72 ALA A C 1
ATOM 558 O O . ALA A 1 72 ? 0.581 3.623 -9.583 1.00 96.19 72 ALA A O 1
ATOM 559 N N . ALA A 1 73 ? 1.499 3.832 -7.558 1.00 94.44 73 ALA A N 1
ATOM 560 C CA . ALA A 1 73 ? 2.714 3.117 -7.940 1.00 94.44 73 ALA A CA 1
ATOM 561 C C . ALA A 1 73 ? 2.407 1.720 -8.507 1.00 94.44 73 ALA A C 1
ATOM 563 O O . ALA A 1 73 ? 2.965 1.347 -9.535 1.00 94.44 73 ALA A O 1
ATOM 564 N N . GLY A 1 74 ? 1.487 0.964 -7.894 1.00 94.38 74 GLY A N 1
ATOM 565 C CA . GLY A 1 74 ? 1.097 -0.346 -8.422 1.00 94.38 74 GLY A CA 1
ATOM 566 C C . GLY A 1 74 ? 0.456 -0.257 -9.814 1.00 94.38 74 GLY A C 1
ATOM 567 O O . GLY A 1 74 ? 0.800 -1.043 -10.693 1.00 94.38 74 GLY A O 1
ATOM 568 N N . GLU A 1 75 ? -0.393 0.747 -10.052 1.00 95.88 75 GLU A N 1
ATOM 569 C CA . GLU A 1 75 ? -0.977 1.015 -11.373 1.00 95.88 75 GLU A CA 1
ATOM 570 C C . GLU A 1 75 ? 0.089 1.379 -12.416 1.00 95.88 75 GLU A C 1
ATOM 572 O O . GLU A 1 75 ? 0.042 0.878 -13.541 1.00 95.88 75 GLU A O 1
ATOM 577 N N . ALA A 1 76 ? 1.081 2.193 -12.047 1.00 95.00 76 ALA A N 1
ATOM 578 C CA . ALA A 1 76 ? 2.189 2.544 -12.929 1.00 95.00 76 ALA A CA 1
ATOM 579 C C . ALA A 1 76 ? 2.995 1.298 -13.344 1.00 95.00 76 ALA A C 1
ATOM 581 O O . ALA A 1 76 ? 3.282 1.109 -14.529 1.00 95.00 76 ALA A O 1
ATOM 582 N N . PHE A 1 77 ? 3.296 0.402 -12.397 1.00 95.00 77 PHE A N 1
ATOM 583 C CA . PHE A 1 77 ? 3.945 -0.883 -12.684 1.00 95.00 77 PHE A CA 1
ATOM 584 C C . PHE A 1 77 ? 3.120 -1.744 -13.654 1.00 95.00 77 PHE A C 1
ATOM 586 O O . PHE A 1 77 ? 3.663 -2.283 -14.623 1.00 95.00 77 PHE A O 1
ATOM 593 N N . ASP A 1 78 ? 1.809 -1.840 -13.437 1.00 95.38 78 ASP A N 1
ATOM 594 C CA . ASP A 1 78 ? 0.913 -2.632 -14.281 1.00 95.38 78 ASP A CA 1
ATOM 595 C C . ASP A 1 78 ? 0.771 -2.049 -15.698 1.00 95.38 78 ASP A C 1
ATOM 597 O O . ASP A 1 78 ? 0.784 -2.792 -16.687 1.00 95.38 78 ASP A O 1
ATOM 601 N N . LYS A 1 79 ? 0.692 -0.720 -15.834 1.00 94.81 79 LYS A N 1
ATOM 602 C CA . LYS A 1 79 ? 0.667 -0.041 -17.140 1.00 94.81 79 LYS A CA 1
ATOM 603 C C . LYS A 1 79 ? 1.970 -0.248 -17.907 1.00 94.81 79 LYS A C 1
ATOM 605 O O . LYS A 1 79 ? 1.919 -0.589 -19.091 1.00 94.81 79 LYS A O 1
ATOM 610 N N . CYS A 1 80 ? 3.120 -0.115 -17.245 1.00 94.12 80 CYS A N 1
ATOM 611 C CA . CYS A 1 80 ? 4.427 -0.383 -17.849 1.00 94.12 80 CYS A CA 1
ATOM 612 C C . CYS A 1 80 ? 4.526 -1.827 -18.354 1.00 94.12 80 CYS A C 1
ATOM 614 O O . CYS A 1 80 ? 4.868 -2.054 -19.516 1.00 94.12 80 CYS A O 1
ATOM 616 N N . ALA A 1 81 ? 4.141 -2.802 -17.527 1.00 96.31 81 ALA A N 1
ATOM 617 C CA . ALA A 1 81 ? 4.129 -4.209 -17.916 1.00 96.31 81 ALA A CA 1
ATOM 618 C C . ALA A 1 81 ? 3.255 -4.459 -19.153 1.00 96.31 81 ALA A C 1
ATOM 620 O O . ALA A 1 81 ? 3.665 -5.160 -20.080 1.00 96.31 81 ALA A O 1
ATOM 621 N N . LYS A 1 82 ? 2.071 -3.840 -19.206 1.00 95.19 82 LYS A N 1
ATOM 622 C CA . LYS A 1 82 ? 1.164 -3.949 -20.351 1.00 95.19 82 LYS A CA 1
ATOM 623 C C . LYS A 1 82 ? 1.780 -3.389 -21.635 1.00 95.19 82 LYS A C 1
ATOM 625 O O . LYS A 1 82 ? 1.685 -4.044 -22.670 1.00 95.19 82 LYS A O 1
ATOM 630 N N . VAL A 1 83 ? 2.425 -2.221 -21.577 1.00 95.19 83 VAL A N 1
ATOM 631 C CA . VAL A 1 83 ? 3.118 -1.613 -22.733 1.00 95.19 83 VAL A CA 1
ATOM 632 C C . VAL A 1 83 ? 4.271 -2.497 -23.219 1.00 95.19 83 VAL A C 1
ATOM 634 O O . VAL A 1 83 ? 4.487 -2.620 -24.421 1.00 95.19 83 VAL A O 1
ATOM 637 N N . MET A 1 84 ? 4.964 -3.167 -22.299 1.00 94.88 84 MET A N 1
ATOM 638 C CA . MET A 1 84 ? 6.049 -4.106 -22.602 1.00 94.88 84 MET A CA 1
ATOM 639 C C . MET A 1 84 ? 5.564 -5.498 -23.051 1.00 94.88 84 MET A C 1
ATOM 641 O O . MET A 1 84 ? 6.386 -6.361 -23.347 1.00 94.88 84 MET A O 1
ATOM 645 N N . GLY A 1 85 ? 4.249 -5.747 -23.097 1.00 96.44 85 GLY A N 1
ATOM 646 C CA . GLY A 1 85 ? 3.688 -7.048 -23.476 1.00 96.44 85 GLY A CA 1
ATOM 647 C C . GLY A 1 85 ? 3.843 -8.146 -22.414 1.00 96.44 85 GLY A C 1
ATOM 648 O O . GLY A 1 85 ? 3.795 -9.326 -22.751 1.00 96.44 85 GLY A O 1
ATOM 649 N N . LEU A 1 86 ? 4.020 -7.780 -21.139 1.00 94.56 86 LEU A N 1
ATOM 650 C CA . LEU A 1 86 ? 4.310 -8.699 -20.026 1.00 94.56 86 LEU A CA 1
ATOM 651 C C . LEU A 1 86 ? 3.063 -9.237 -19.294 1.00 94.56 86 LEU A C 1
ATOM 653 O O . LEU A 1 86 ? 3.189 -10.083 -18.412 1.00 94.56 86 LEU A O 1
ATOM 657 N N . GLY A 1 87 ? 1.860 -8.786 -19.663 1.00 91.44 87 GLY A N 1
ATOM 658 C CA . GLY A 1 87 ? 0.596 -9.245 -19.068 1.00 91.44 87 GLY A CA 1
ATOM 659 C C . GLY A 1 87 ? 0.179 -8.498 -17.791 1.00 91.44 87 GLY A C 1
ATOM 660 O O . GLY A 1 87 ? 0.645 -7.390 -17.533 1.00 91.44 87 GLY A O 1
ATOM 661 N N . TYR A 1 88 ? -0.757 -9.086 -17.031 1.00 91.50 88 TYR A N 1
ATOM 662 C CA . TYR A 1 88 ? -1.350 -8.525 -15.804 1.00 91.50 88 TYR A CA 1
ATOM 663 C C . TYR A 1 88 ? -1.602 -9.629 -14.749 1.00 91.50 88 TYR A C 1
ATOM 665 O O . TYR A 1 88 ? -2.087 -10.696 -15.140 1.00 91.50 88 TYR A O 1
ATOM 673 N N . PRO A 1 89 ? -1.363 -9.394 -13.436 1.00 89.88 89 PRO A N 1
ATOM 674 C CA . PRO A 1 89 ? -0.747 -8.203 -12.837 1.00 89.88 89 PRO A CA 1
ATOM 675 C C . PRO A 1 89 ? 0.742 -8.101 -13.186 1.00 89.88 89 PRO A C 1
ATOM 677 O O . PRO A 1 89 ? 1.471 -9.092 -13.203 1.00 89.88 89 PRO A O 1
ATOM 680 N N . GLY A 1 90 ? 1.172 -6.888 -13.506 1.00 94.31 90 GLY A N 1
ATOM 681 C CA . GLY A 1 90 ? 2.470 -6.590 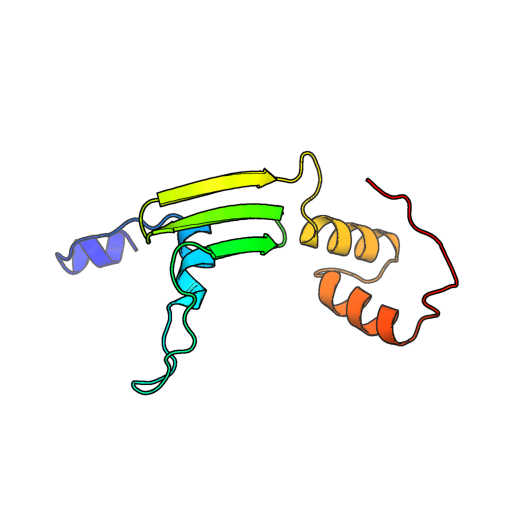-14.094 1.00 94.31 90 GLY A CA 1
ATOM 682 C C . GLY A 1 90 ? 3.593 -6.419 -13.080 1.00 94.31 90 GLY A C 1
ATOM 683 O O . GLY A 1 90 ? 4.722 -6.818 -13.362 1.00 94.31 90 GLY A O 1
ATOM 684 N N . GLY A 1 91 ? 3.283 -5.881 -11.895 1.00 94.19 91 GLY A N 1
ATOM 685 C CA . GLY A 1 91 ? 4.267 -5.584 -10.844 1.00 94.19 91 GLY A CA 1
ATOM 686 C C . GLY A 1 91 ? 5.279 -6.710 -10.574 1.00 94.19 91 GLY A C 1
ATOM 687 O O . GLY A 1 91 ? 6.475 -6.488 -10.765 1.00 94.19 91 GLY A O 1
ATOM 688 N N . PRO A 1 92 ? 4.838 -7.935 -10.222 1.00 94.69 92 PRO A N 1
ATOM 689 C CA . PRO A 1 92 ? 5.753 -9.045 -9.932 1.00 94.69 92 PRO A CA 1
ATOM 690 C C . PRO A 1 92 ? 6.626 -9.468 -11.122 1.00 94.69 92 PRO A C 1
ATOM 692 O O . PRO A 1 92 ? 7.754 -9.925 -10.940 1.00 94.69 92 PRO A O 1
ATOM 695 N N . VAL A 1 93 ? 6.114 -9.339 -12.351 1.00 95.12 93 VAL A N 1
ATOM 696 C CA . VAL A 1 93 ? 6.860 -9.699 -13.566 1.00 95.12 93 VAL A CA 1
ATOM 697 C C . VAL A 1 93 ? 7.949 -8.666 -13.842 1.00 95.12 93 VAL A C 1
ATOM 699 O O . VAL A 1 93 ? 9.087 -9.041 -14.128 1.00 95.12 93 VAL A O 1
ATOM 702 N N . VAL A 1 94 ? 7.615 -7.378 -13.720 1.00 95.12 94 VAL A N 1
ATOM 703 C CA . VAL A 1 94 ? 8.562 -6.271 -13.897 1.00 95.12 94 VAL A CA 1
ATOM 704 C C . VAL A 1 94 ? 9.677 -6.344 -12.857 1.00 95.12 94 VAL A C 1
ATOM 706 O O . VAL A 1 94 ? 10.840 -6.280 -13.240 1.00 95.12 94 VAL A O 1
ATOM 709 N N . ASP A 1 95 ? 9.353 -6.557 -11.578 1.00 94.88 95 ASP A N 1
ATOM 710 C CA . ASP A 1 95 ? 10.345 -6.677 -10.497 1.00 94.88 95 ASP A CA 1
ATOM 711 C C . ASP A 1 95 ? 11.330 -7.837 -10.742 1.00 94.88 95 ASP A C 1
ATOM 713 O O . ASP A 1 95 ? 12.554 -7.673 -10.719 1.00 94.88 95 ASP A O 1
ATOM 717 N N . LYS A 1 96 ? 10.804 -9.008 -11.127 1.00 95.19 96 LYS A N 1
ATOM 718 C CA . LYS A 1 96 ? 11.632 -10.171 -11.463 1.00 95.19 96 LYS A CA 1
ATOM 719 C C . LYS A 1 96 ? 12.597 -9.887 -12.616 1.00 95.19 96 LYS A C 1
ATOM 721 O O . LYS A 1 96 ? 13.758 -10.287 -12.544 1.00 95.19 96 LYS A O 1
ATOM 726 N N . LEU A 1 97 ? 12.137 -9.230 -13.680 1.00 95.25 97 LEU A N 1
ATOM 727 C CA . LEU A 1 97 ? 12.978 -8.907 -14.837 1.00 95.25 97 LEU A CA 1
ATOM 728 C C . LEU A 1 97 ? 13.975 -7.785 -14.529 1.00 95.25 97 LEU A C 1
ATOM 730 O O . LEU A 1 97 ? 15.109 -7.842 -15.000 1.00 95.25 97 LEU A O 1
ATOM 734 N N . ALA A 1 98 ? 13.590 -6.811 -13.702 1.00 95.12 98 ALA A N 1
ATOM 735 C CA . ALA A 1 98 ? 14.461 -5.720 -13.280 1.00 95.12 98 ALA A CA 1
ATOM 736 C C . ALA A 1 98 ? 15.721 -6.241 -12.569 1.00 95.12 98 ALA A C 1
ATOM 738 O O . ALA A 1 98 ? 16.808 -5.724 -12.816 1.00 95.12 98 ALA A O 1
ATOM 739 N N . SER A 1 99 ? 15.606 -7.323 -11.785 1.00 95.69 99 SER A N 1
ATOM 740 C CA . SER A 1 99 ? 16.750 -7.970 -11.116 1.00 95.69 99 SER A CA 1
ATOM 741 C C . SER A 1 99 ? 17.824 -8.523 -12.070 1.00 95.69 99 SER A C 1
ATOM 743 O O . SER A 1 99 ? 18.962 -8.743 -11.661 1.00 95.69 99 SER A O 1
ATOM 745 N N . GLN A 1 100 ? 17.472 -8.748 -13.340 1.00 96.62 100 GLN A N 1
ATOM 746 C CA . GLN A 1 100 ? 18.361 -9.255 -14.393 1.00 96.62 100 GLN A CA 1
ATOM 747 C C . GLN A 1 100 ? 18.831 -8.145 -15.346 1.00 96.62 100 GLN A C 1
ATOM 749 O O . GLN A 1 100 ? 19.608 -8.404 -16.266 1.00 96.62 100 GLN A O 1
ATOM 754 N N . GLY A 1 101 ? 18.323 -6.925 -15.163 1.00 95.31 101 GLY A N 1
ATOM 755 C CA . GLY A 1 101 ? 18.651 -5.772 -15.982 1.00 95.31 101 GLY A CA 1
ATOM 756 C C . GLY A 1 101 ? 19.947 -5.087 -15.557 1.00 95.31 101 GLY A C 1
ATOM 757 O O . GLY A 1 101 ? 20.609 -5.457 -14.591 1.00 95.31 101 GLY A O 1
ATOM 758 N N . ASN A 1 102 ? 20.291 -4.034 -16.292 1.00 97.12 102 ASN A N 1
ATOM 759 C CA . ASN A 1 102 ? 21.348 -3.107 -15.918 1.00 97.12 102 ASN A CA 1
ATOM 760 C C . ASN A 1 102 ? 20.707 -1.836 -15.342 1.00 97.12 102 ASN A C 1
ATOM 762 O O . ASN A 1 102 ? 20.028 -1.114 -16.074 1.00 97.12 102 ASN A O 1
ATOM 766 N N . ALA A 1 103 ? 20.940 -1.563 -14.057 1.00 95.12 103 ALA A N 1
ATOM 767 C CA . ALA A 1 103 ? 20.388 -0.403 -13.355 1.00 95.12 103 ALA A CA 1
ATOM 768 C C . ALA A 1 103 ? 20.845 0.947 -13.945 1.00 95.12 103 ALA A C 1
ATOM 770 O O . ALA A 1 103 ? 20.140 1.940 -13.795 1.00 95.12 103 ALA A O 1
ATOM 771 N N . ASP A 1 104 ? 21.970 0.966 -14.669 1.00 95.94 104 ASP A N 1
ATOM 772 C CA . ASP A 1 104 ? 22.546 2.171 -15.276 1.00 95.94 104 ASP A CA 1
ATOM 773 C C . ASP A 1 104 ? 22.190 2.330 -16.765 1.00 95.94 104 ASP A C 1
ATOM 775 O O . ASP A 1 104 ? 22.677 3.243 -17.433 1.00 95.94 104 ASP A O 1
ATOM 779 N N . ALA A 1 105 ? 21.368 1.436 -17.329 1.00 97.06 105 ALA A N 1
ATOM 780 C CA . ALA A 1 105 ? 21.050 1.467 -18.759 1.00 97.06 105 ALA A CA 1
ATOM 781 C C . ALA A 1 105 ? 20.200 2.682 -19.162 1.00 97.06 105 ALA A C 1
ATOM 783 O O . ALA A 1 105 ? 20.363 3.205 -20.265 1.00 97.06 105 ALA A O 1
ATOM 784 N N . PHE A 1 106 ? 19.289 3.121 -18.286 1.00 94.81 106 PHE A N 1
ATOM 785 C CA . PHE A 1 106 ? 18.346 4.203 -18.564 1.00 94.81 106 PHE A CA 1
ATOM 786 C C . PHE A 1 106 ? 18.080 5.044 -17.315 1.00 94.81 106 PHE A C 1
ATOM 788 O O . PHE A 1 106 ? 17.875 4.511 -16.228 1.00 94.81 106 PHE A O 1
ATOM 795 N N . THR A 1 107 ? 17.991 6.360 -17.495 1.00 94.88 107 THR A N 1
ATOM 796 C CA . THR A 1 107 ? 17.622 7.299 -16.429 1.00 94.88 107 THR A CA 1
ATOM 797 C C . THR A 1 107 ? 16.156 7.684 -16.568 1.00 94.88 107 THR A C 1
ATOM 799 O O . THR A 1 107 ? 15.762 8.269 -17.577 1.00 94.88 107 THR A O 1
ATOM 802 N N . PHE A 1 108 ? 15.350 7.384 -15.551 1.00 91.44 108 PHE A N 1
ATOM 803 C CA . PHE A 1 108 ? 13.949 7.801 -15.494 1.00 91.44 108 PHE A CA 1
ATOM 804 C C . PHE A 1 108 ? 13.843 9.267 -15.055 1.00 91.44 108 PHE A C 1
ATOM 806 O O . PHE A 1 108 ? 14.672 9.767 -14.287 1.00 91.44 108 PHE A O 1
ATOM 813 N N . SER A 1 109 ? 12.816 9.966 -15.541 1.00 90.19 109 SER A N 1
ATOM 814 C CA . SER A 1 109 ? 12.495 11.320 -15.087 1.00 90.19 109 SER A CA 1
ATOM 815 C C . SER A 1 109 ? 12.142 11.319 -13.599 1.00 90.19 109 SER A C 1
ATOM 817 O O . SER A 1 109 ? 11.506 10.388 -13.104 1.00 90.19 109 SER A O 1
ATOM 819 N N . LYS A 1 110 ? 12.551 12.370 -12.886 1.00 80.56 110 LYS A N 1
ATOM 820 C CA . LYS A 1 110 ? 12.129 12.599 -11.501 1.00 80.56 110 LYS A CA 1
ATOM 821 C C . LYS A 1 110 ? 10.792 13.357 -11.510 1.00 80.56 110 LYS A C 1
ATOM 823 O O . LYS A 1 110 ? 10.667 14.254 -12.349 1.00 80.56 110 LYS A O 1
ATOM 828 N N . PRO A 1 111 ? 9.830 12.994 -10.645 1.00 62.25 111 PRO A N 1
ATOM 829 C CA . PRO A 1 111 ? 8.620 13.783 -10.433 1.00 62.25 111 PRO A CA 1
ATOM 830 C C . PRO A 1 111 ? 8.930 15.154 -9.820 1.00 62.25 111 PRO A C 1
ATOM 832 O O . PRO A 1 111 ? 9.985 15.287 -9.151 1.00 62.25 111 PRO A O 1
#

pLDDT: mean 95.21, std 3.9, range [62.25, 98.44]

Sequence (111 aa):
AKGFASALHIPLIEVNHLQAHVLAHFIKEDAEDQNQPRFPFLCLLVSGGNSQIIVVKSVYEMDIIGQTIDDAAGEAFDKCAKVMGLGYPGGPVVDKLASQGNADAFTFSKP

Secondary structure (DSSP, 8-state):
-HHHHHHHT-------HHHHHHHGGG--SSSS---PPPSSEEEEEE-SS-EEEEEE-SSS-EEEEEE-SS--HHHHHHHHHHHTT--SS-HHHHHHHHTTS-TTS-PPPP-

Foldseek 3Di:
DVVVCVVVVHDDDDDDPVLCVLCVLVDAPDPPDPRRDDPQDWDQDADQAWGFIWGDRDSVDIHTPDTDPDGGPQVVQCVVCVVVVNDPPRNVVCVVVVVVDDPPPDDDDDD

Radius of gyration: 19.11 Å; chains: 1; bounding box: 52×29×46 Å